Protein AF-A0A955QQ57-F1 (afdb_monomer_lite)

pLDDT: mean 79.3, std 18.5, range [30.48, 96.19]

Secondary structure (DSSP, 8-state):
---TTHHHHHHHHHHHHHHHHHHHHHHHHHHHHHHHHHT--HHHHHHHHHHHHHHHHHH-TTHHHHHHHHHTS-HHHHHHHHHHHHHHHHHHH-SSS--TT----

Sequence (105 aa):
VIPFEVVRQDKAETEEETRIAQKESIYRGLIEQEAMKYGVSFEEVKTRWDEETRILDAKDPDFIEMVARRKGISPYEARLDTDIGFLQSLNKYAPDYREPGRFIN

Foldseek 3Di:
DPPPVVVVVVVVVVVLVVLLVVLVVLLLVLLVVVCVLQVHDSVVSVVVLVVVVVVVCVVPVCVLVVQCVVVVHDSSSSVSVVSSVVSVVCVVPPVPVDDPPDDDD

Structure (mmCIF, N/CA/C/O backbone):
data_AF-A0A955QQ57-F1
#
_entry.id   AF-A0A955QQ57-F1
#
loop_
_atom_site.group_PDB
_atom_site.id
_atom_site.type_symbol
_atom_site.label_atom_id
_atom_site.label_alt_id
_atom_site.label_comp_id
_atom_site.label_asym_id
_atom_site.label_entity_id
_atom_site.label_seq_id
_atom_site.pdbx_PDB_ins_code
_atom_site.Cartn_x
_atom_site.Cartn_y
_atom_site.Cartn_z
_atom_site.occupancy
_atom_site.B_iso_or_equiv
_atom_site.auth_seq_id
_atom_site.auth_comp_id
_atom_site.auth_asym_id
_atom_site.auth_atom_id
_atom_site.pdbx_PDB_model_num
ATOM 1 N N . VAL A 1 1 ? 37.194 -3.854 -22.254 1.00 46.06 1 VAL A N 1
ATOM 2 C CA . VAL A 1 1 ? 36.075 -2.905 -22.439 1.00 46.06 1 VAL A CA 1
ATOM 3 C C . VAL A 1 1 ? 34.843 -3.582 -21.876 1.00 46.06 1 VAL A C 1
ATOM 5 O O . VAL A 1 1 ? 34.363 -4.526 -22.485 1.00 46.06 1 VAL A O 1
ATOM 8 N N . ILE A 1 2 ? 34.437 -3.219 -20.660 1.00 50.12 2 ILE A N 1
ATOM 9 C CA . ILE A 1 2 ? 33.173 -3.703 -20.089 1.00 50.12 2 ILE A CA 1
ATOM 10 C C . ILE A 1 2 ? 32.071 -2.957 -20.852 1.00 50.12 2 ILE A C 1
ATOM 12 O O . ILE A 1 2 ? 32.177 -1.731 -20.962 1.00 50.12 2 ILE A O 1
ATOM 16 N N . PRO A 1 3 ? 31.085 -3.641 -21.453 1.00 47.47 3 PRO A N 1
ATOM 17 C CA . PRO A 1 3 ? 30.028 -2.959 -22.184 1.00 47.47 3 PRO A CA 1
ATOM 18 C C . PRO A 1 3 ? 29.278 -2.027 -21.225 1.00 47.47 3 PRO A C 1
ATOM 20 O O . PRO A 1 3 ? 28.760 -2.455 -20.196 1.00 47.47 3 PRO A O 1
ATOM 23 N N . PHE A 1 4 ? 29.250 -0.738 -21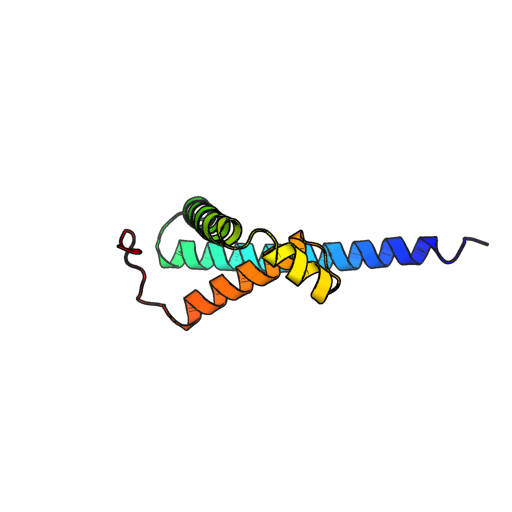.569 1.00 51.62 4 PHE A N 1
ATOM 24 C CA . PHE A 1 4 ? 28.617 0.351 -20.808 1.00 51.62 4 PHE A CA 1
ATOM 25 C C . PHE A 1 4 ? 27.118 0.121 -20.525 1.00 51.62 4 PHE A C 1
ATOM 27 O O . PHE A 1 4 ? 26.533 0.818 -19.699 1.00 51.62 4 PHE A O 1
ATOM 34 N N . GLU A 1 5 ? 26.504 -0.838 -21.216 1.00 50.78 5 GLU A N 1
ATOM 35 C CA . GLU A 1 5 ? 25.092 -1.208 -21.120 1.00 50.78 5 GLU A CA 1
ATOM 36 C C . GLU A 1 5 ? 24.750 -1.947 -19.818 1.00 50.78 5 GLU A C 1
ATOM 38 O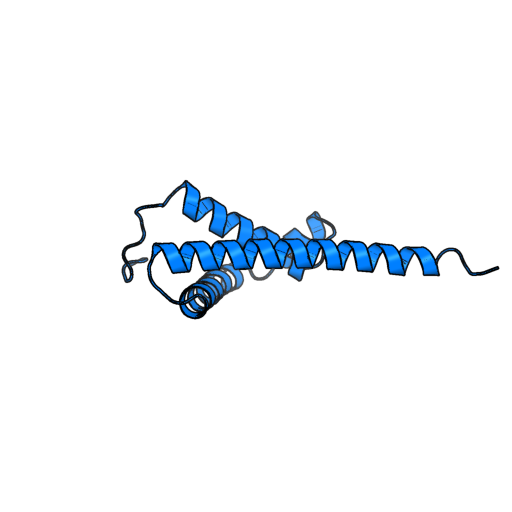 O . GLU A 1 5 ? 23.715 -1.666 -19.223 1.00 50.78 5 GLU A O 1
ATOM 43 N N . VAL A 1 6 ? 25.651 -2.796 -19.307 1.00 52.47 6 VAL A N 1
ATOM 44 C CA . VAL A 1 6 ? 25.375 -3.638 -18.122 1.00 52.47 6 VAL A CA 1
ATOM 45 C C . VAL A 1 6 ? 25.318 -2.800 -16.837 1.00 52.47 6 VAL A C 1
ATOM 47 O O . VAL A 1 6 ? 24.457 -2.997 -15.994 1.00 52.47 6 VAL A O 1
ATOM 50 N N . VAL A 1 7 ? 26.158 -1.767 -16.724 1.00 55.72 7 VAL A N 1
ATOM 51 C CA . VAL A 1 7 ? 26.237 -0.914 -15.519 1.00 55.72 7 VAL A CA 1
ATOM 52 C C . VAL A 1 7 ? 25.012 0.006 -15.356 1.00 55.72 7 VAL A C 1
ATOM 54 O O . VAL A 1 7 ? 24.788 0.552 -14.276 1.00 55.72 7 VAL A O 1
ATOM 57 N N . ARG A 1 8 ? 24.225 0.237 -16.419 1.00 50.50 8 ARG A N 1
ATOM 58 C CA . ARG A 1 8 ? 23.028 1.096 -16.351 1.00 50.50 8 ARG A CA 1
ATOM 59 C C . ARG A 1 8 ? 21.790 0.358 -15.850 1.00 50.50 8 ARG A C 1
ATOM 61 O O . ARG A 1 8 ? 20.992 0.992 -15.168 1.00 50.50 8 ARG A O 1
ATOM 68 N N . GLN A 1 9 ? 21.645 -0.933 -16.156 1.00 51.31 9 GLN A N 1
ATOM 69 C CA . GLN A 1 9 ? 20.529 -1.738 -15.647 1.00 51.31 9 GLN A CA 1
ATOM 70 C C . GLN A 1 9 ? 20.611 -1.902 -14.126 1.00 51.31 9 GLN A C 1
ATOM 72 O O . GLN A 1 9 ? 19.658 -1.540 -13.443 1.00 51.31 9 GLN A O 1
ATOM 77 N N . ASP A 1 10 ? 21.785 -2.261 -13.596 1.00 61.84 10 ASP A N 1
ATOM 78 C CA . ASP A 1 10 ? 21.991 -2.449 -12.149 1.00 61.84 10 ASP A CA 1
ATOM 79 C C . ASP A 1 10 ? 21.656 -1.193 -11.317 1.00 61.84 10 ASP A C 1
ATOM 81 O O . ASP A 1 10 ? 21.178 -1.279 -10.185 1.00 61.84 10 ASP A O 1
ATOM 85 N N . LYS A 1 11 ? 21.895 0.006 -11.868 1.00 61.28 11 LYS A N 1
ATOM 86 C CA . LYS A 1 11 ? 21.569 1.280 -11.200 1.00 61.28 11 LYS A CA 1
ATOM 87 C C . LYS A 1 11 ? 20.085 1.633 -11.269 1.00 61.28 11 LYS A C 1
ATOM 89 O O . LYS A 1 11 ? 19.552 2.184 -10.315 1.00 61.28 11 LYS A O 1
ATOM 94 N N . ALA A 1 12 ? 19.428 1.346 -12.390 1.00 62.09 12 ALA A N 1
ATOM 95 C CA . ALA A 1 12 ? 18.007 1.636 -12.549 1.00 62.09 12 ALA A CA 1
ATOM 96 C C . ALA A 1 12 ? 17.143 0.726 -11.660 1.00 62.09 12 ALA A C 1
ATOM 98 O O . ALA A 1 12 ? 16.201 1.213 -11.037 1.00 62.09 12 ALA A O 1
ATOM 99 N N . GLU A 1 13 ? 17.503 -0.558 -11.551 1.00 67.56 13 GLU A N 1
ATOM 100 C CA . GLU A 1 13 ? 16.826 -1.523 -10.674 1.00 67.56 13 GLU A CA 1
ATOM 101 C C . GLU A 1 13 ? 16.994 -1.146 -9.198 1.00 67.56 13 GLU A C 1
ATOM 103 O O . GLU A 1 13 ? 16.006 -1.042 -8.478 1.00 67.56 13 GLU A O 1
ATOM 108 N N . THR A 1 14 ? 18.208 -0.801 -8.758 1.00 76.56 14 THR A N 1
ATOM 109 C CA . THR A 1 14 ? 18.436 -0.367 -7.365 1.00 76.56 14 THR A CA 1
ATOM 110 C C . THR A 1 14 ? 17.723 0.941 -7.011 1.00 76.56 14 THR A C 1
ATOM 112 O O . THR A 1 14 ? 17.271 1.120 -5.876 1.00 76.56 14 THR A O 1
ATOM 115 N N . GLU A 1 15 ? 17.579 1.868 -7.961 1.00 86.25 15 GLU A N 1
ATOM 116 C CA . GLU A 1 15 ? 16.766 3.072 -7.770 1.00 86.25 15 GLU A CA 1
ATOM 117 C C . GLU A 1 15 ? 15.267 2.752 -7.676 1.00 86.25 15 GLU A C 1
ATOM 119 O O . GLU A 1 15 ? 14.576 3.342 -6.843 1.00 86.25 15 GLU A O 1
ATOM 124 N N . GLU A 1 16 ? 14.754 1.832 -8.498 1.00 87.56 16 GLU A N 1
ATOM 125 C CA . GLU A 1 16 ? 13.364 1.370 -8.421 1.00 87.56 16 GLU A CA 1
ATOM 126 C C . GLU A 1 16 ? 13.081 0.668 -7.092 1.00 87.56 16 GLU A C 1
ATOM 128 O O . GLU A 1 16 ? 12.162 1.071 -6.382 1.00 87.56 16 GLU A O 1
ATOM 133 N N . GLU A 1 17 ? 13.910 -0.296 -6.701 1.00 89.00 17 GLU A N 1
ATOM 134 C CA . GLU A 1 17 ? 13.806 -1.003 -5.422 1.00 89.00 17 GLU A CA 1
ATOM 135 C C . GLU A 1 17 ? 13.825 -0.029 -4.240 1.00 89.00 17 GLU A C 1
ATOM 137 O O . GLU A 1 17 ? 13.007 -0.130 -3.325 1.00 89.00 17 GLU A O 1
ATOM 142 N N . THR A 1 18 ? 14.709 0.974 -4.282 1.00 92.50 18 THR A N 1
ATOM 143 C CA . THR A 1 18 ? 14.777 2.007 -3.241 1.00 92.50 18 THR A CA 1
ATOM 144 C C . THR A 1 18 ? 13.485 2.826 -3.177 1.00 92.50 18 THR A C 1
ATOM 146 O O . THR A 1 18 ? 12.986 3.100 -2.083 1.00 92.50 18 THR A O 1
ATOM 149 N N . ARG A 1 19 ? 12.913 3.221 -4.325 1.00 93.31 19 ARG A N 1
ATOM 150 C CA . ARG A 1 19 ? 11.634 3.954 -4.369 1.00 93.31 19 ARG A CA 1
ATOM 151 C C . ARG A 1 19 ? 10.476 3.096 -3.869 1.00 93.31 19 ARG A C 1
ATOM 153 O O . ARG A 1 19 ? 9.651 3.592 -3.102 1.00 93.31 19 ARG A O 1
ATOM 160 N N . ILE A 1 20 ? 10.422 1.827 -4.268 1.00 95.50 20 ILE A N 1
ATOM 161 C CA . ILE A 1 20 ? 9.402 0.876 -3.819 1.00 95.50 20 ILE A CA 1
ATOM 162 C C . ILE A 1 20 ? 9.483 0.702 -2.300 1.00 95.50 20 ILE A C 1
ATOM 164 O O . ILE A 1 20 ? 8.481 0.914 -1.623 1.00 95.50 20 ILE A O 1
ATOM 168 N N . ALA A 1 21 ? 10.672 0.458 -1.745 1.00 93.19 21 ALA A N 1
ATOM 169 C CA . ALA A 1 21 ? 10.864 0.303 -0.303 1.00 93.19 21 ALA A CA 1
ATOM 170 C C . ALA A 1 21 ? 10.443 1.557 0.490 1.00 93.19 21 ALA A C 1
ATOM 172 O O . ALA A 1 21 ? 9.853 1.467 1.570 1.00 93.19 21 ALA A O 1
ATOM 173 N N . GLN A 1 22 ? 10.700 2.755 -0.049 1.00 95.81 22 GLN A N 1
ATOM 174 C CA . GLN A 1 22 ? 10.216 4.002 0.551 1.00 95.81 22 GLN A CA 1
ATOM 175 C C . GLN A 1 22 ? 8.683 4.070 0.566 1.00 95.81 22 GLN A C 1
ATOM 177 O O . GLN A 1 22 ? 8.098 4.467 1.575 1.00 95.81 22 GLN A O 1
ATOM 182 N N . LYS A 1 23 ? 8.023 3.659 -0.521 1.00 96.12 23 LYS A N 1
ATOM 183 C CA . LYS A 1 23 ? 6.557 3.631 -0.613 1.00 96.12 23 LYS A CA 1
ATOM 184 C C . LYS A 1 23 ? 5.942 2.583 0.308 1.00 96.12 23 LYS A C 1
ATOM 186 O O . LYS A 1 23 ? 4.987 2.903 1.009 1.00 96.12 23 LYS A O 1
ATOM 191 N N . GLU A 1 24 ? 6.511 1.385 0.388 1.00 95.81 24 GLU A N 1
ATOM 192 C CA . GLU A 1 24 ? 6.089 0.355 1.345 1.00 95.81 24 GLU A CA 1
ATOM 193 C C . GLU A 1 24 ? 6.172 0.860 2.790 1.00 95.81 24 GLU A C 1
ATOM 195 O O 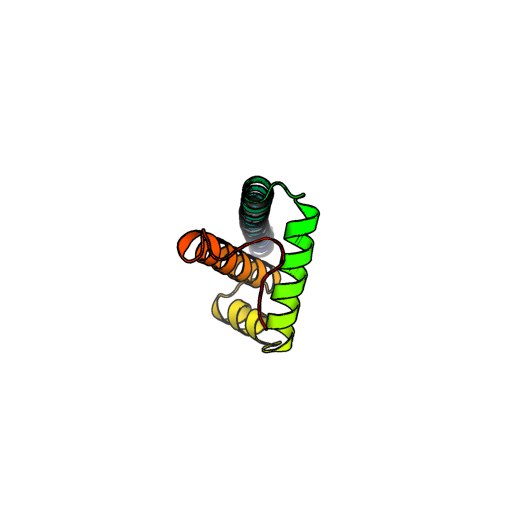. GLU A 1 24 ? 5.250 0.651 3.578 1.00 95.81 24 GLU A O 1
ATOM 200 N N . SER A 1 25 ? 7.245 1.581 3.133 1.00 96.19 25 SER A N 1
ATOM 201 C CA . SER A 1 25 ? 7.410 2.194 4.454 1.00 96.19 25 SER A CA 1
ATOM 202 C C . SER A 1 25 ? 6.325 3.238 4.748 1.00 96.19 25 SER A C 1
ATOM 204 O O . SER A 1 25 ? 5.722 3.220 5.822 1.00 96.19 25 SER A O 1
ATOM 206 N N . ILE A 1 26 ? 6.009 4.106 3.777 1.00 94.50 26 ILE A N 1
ATOM 207 C CA . ILE A 1 26 ? 4.917 5.088 3.895 1.00 94.50 26 ILE A CA 1
ATOM 208 C C . ILE A 1 26 ? 3.571 4.379 4.069 1.00 94.50 26 ILE A C 1
ATOM 210 O O . ILE A 1 26 ? 2.819 4.717 4.981 1.00 94.50 26 ILE A O 1
ATOM 214 N N . TYR A 1 27 ? 3.274 3.391 3.222 1.00 94.69 27 TYR A N 1
ATOM 215 C CA . TYR A 1 27 ? 2.048 2.599 3.294 1.00 94.69 27 TYR A CA 1
ATOM 216 C C . TYR A 1 27 ? 1.895 1.934 4.667 1.00 94.69 27 TYR A C 1
ATOM 218 O O . TYR A 1 27 ? 0.876 2.117 5.334 1.00 94.69 27 TYR A O 1
ATOM 226 N N . ARG A 1 28 ? 2.940 1.247 5.147 1.00 95.62 28 ARG A N 1
ATOM 227 C CA . ARG A 1 28 ? 2.967 0.623 6.476 1.00 95.62 28 ARG A CA 1
ATOM 228 C C . ARG A 1 28 ? 2.713 1.647 7.580 1.00 95.62 28 ARG A C 1
ATOM 230 O O . ARG A 1 28 ? 1.873 1.401 8.440 1.00 95.62 28 ARG A O 1
ATOM 237 N N . GLY A 1 29 ? 3.374 2.803 7.525 1.00 94.75 29 GLY A N 1
ATOM 238 C CA . GLY A 1 29 ? 3.181 3.882 8.494 1.00 94.75 29 GLY A CA 1
ATOM 239 C C . GLY A 1 29 ? 1.750 4.432 8.516 1.00 94.75 29 GLY A C 1
ATOM 240 O O . GLY A 1 29 ? 1.230 4.729 9.588 1.00 94.75 29 GLY A O 1
ATOM 241 N N . LEU A 1 30 ? 1.081 4.529 7.363 1.00 92.56 30 LEU A N 1
ATOM 242 C CA . LEU A 1 30 ? -0.321 4.960 7.284 1.00 92.56 30 LEU A CA 1
ATOM 243 C C . LEU A 1 30 ? -1.274 3.933 7.906 1.00 92.56 30 LEU A C 1
ATOM 245 O O . LEU A 1 30 ? -2.165 4.309 8.664 1.00 92.56 30 LEU A O 1
ATOM 249 N N . ILE A 1 31 ? -1.063 2.642 7.641 1.00 91.25 31 ILE A N 1
ATOM 250 C CA . ILE A 1 31 ? -1.849 1.567 8.262 1.00 91.25 31 ILE A CA 1
ATOM 251 C C . ILE A 1 31 ? -1.615 1.528 9.780 1.00 91.25 31 ILE A C 1
ATOM 253 O O . ILE A 1 31 ? -2.568 1.382 10.542 1.00 91.25 31 ILE A O 1
ATOM 257 N N . GLU A 1 32 ? -0.373 1.707 10.244 1.00 92.81 32 GLU A N 1
ATOM 258 C CA . GLU A 1 32 ? -0.054 1.797 11.677 1.00 92.81 32 GLU A CA 1
ATOM 259 C C . GLU A 1 32 ? -0.744 2.997 12.345 1.00 92.81 32 GLU A C 1
ATOM 261 O O . GLU A 1 32 ? -1.299 2.854 13.434 1.00 92.81 32 GLU A O 1
ATOM 266 N N . GLN A 1 33 ? -0.763 4.164 11.696 1.00 89.06 33 GLN A N 1
ATOM 267 C CA . GLN A 1 33 ? -1.468 5.347 12.204 1.00 89.06 33 GLN A CA 1
ATOM 268 C C . GLN A 1 33 ? -2.974 5.108 12.329 1.00 89.06 33 GLN A C 1
ATOM 270 O O . GLN A 1 33 ? -3.570 5.461 13.346 1.00 89.06 33 GLN A O 1
ATOM 275 N N . GLU A 1 34 ? -3.580 4.485 11.321 1.00 87.44 34 GLU A N 1
ATOM 276 C CA . GLU A 1 34 ? -4.999 4.132 11.335 1.00 87.44 34 GLU A CA 1
ATOM 277 C C . GLU A 1 34 ? -5.289 3.112 12.451 1.00 87.44 34 GLU A C 1
ATOM 279 O O . GLU A 1 34 ? -6.210 3.292 13.247 1.00 87.44 34 GLU A O 1
ATOM 284 N N . ALA A 1 35 ? -4.444 2.088 12.600 1.00 87.88 35 ALA A N 1
ATOM 285 C CA . ALA A 1 35 ? -4.561 1.098 13.669 1.00 87.88 35 ALA A CA 1
ATOM 286 C C . ALA A 1 35 ? -4.510 1.749 15.062 1.00 87.88 35 ALA A C 1
ATOM 288 O O . ALA A 1 35 ? -5.368 1.482 15.906 1.00 87.88 35 ALA A O 1
ATOM 289 N N . MET A 1 36 ? -3.565 2.672 15.280 1.00 87.44 36 MET A N 1
ATOM 290 C CA . MET A 1 36 ? -3.469 3.450 16.519 1.00 87.44 36 MET A CA 1
ATOM 291 C C . MET A 1 36 ? -4.703 4.324 16.752 1.00 87.44 36 MET A C 1
ATOM 293 O O . MET A 1 36 ? -5.205 4.380 17.874 1.00 87.44 36 MET A O 1
ATOM 297 N N . LYS A 1 37 ? -5.211 4.984 15.705 1.00 84.50 37 LYS A N 1
ATOM 298 C CA . LYS A 1 37 ? -6.385 5.862 15.783 1.00 84.50 37 LYS A CA 1
ATOM 299 C C . LYS A 1 37 ? -7.632 5.115 16.263 1.00 84.50 37 LYS A C 1
ATOM 301 O O . LYS A 1 37 ? -8.393 5.665 17.055 1.00 84.50 37 LYS A O 1
ATOM 306 N N . TYR A 1 38 ? -7.829 3.878 15.810 1.00 80.25 38 TYR A N 1
ATOM 307 C CA . TYR A 1 38 ? -9.013 3.075 16.143 1.00 80.25 38 TYR A CA 1
ATOM 308 C C . TYR A 1 38 ? -8.785 2.044 17.255 1.00 80.25 38 TYR A C 1
ATOM 310 O O . TYR A 1 38 ? -9.715 1.325 17.611 1.00 80.25 38 TYR A O 1
ATOM 318 N N . GLY A 1 39 ? -7.578 1.968 17.825 1.00 88.88 39 GLY A N 1
ATOM 319 C CA . GLY A 1 39 ? -7.256 1.009 18.884 1.00 88.88 39 GLY A CA 1
ATOM 320 C C . GLY A 1 39 ? -7.330 -0.454 18.431 1.00 88.88 39 GLY A C 1
ATOM 321 O O . GLY A 1 39 ? -7.651 -1.327 19.234 1.00 88.88 39 GLY A O 1
ATOM 322 N N . VAL A 1 40 ? -7.055 -0.718 17.152 1.00 88.50 40 VAL A N 1
ATOM 323 C CA . VAL A 1 40 ? -7.071 -2.058 16.542 1.00 88.50 40 VAL A CA 1
ATOM 324 C C . VAL A 1 40 ? -5.662 -2.480 16.124 1.00 88.50 40 VAL A C 1
ATOM 326 O O . VAL A 1 40 ? -4.710 -1.705 16.206 1.00 88.50 40 VAL A O 1
ATOM 329 N N . SER A 1 41 ? -5.499 -3.731 15.689 1.00 92.00 41 SER A N 1
ATOM 330 C CA . SER A 1 41 ? -4.201 -4.219 15.213 1.00 92.00 41 SER A CA 1
ATOM 331 C C . SER A 1 41 ? -3.894 -3.748 13.788 1.00 92.00 41 SER A C 1
ATOM 333 O O . SER A 1 41 ? -4.799 -3.524 12.984 1.00 92.00 41 SER A O 1
ATOM 335 N N . PHE A 1 42 ? -2.602 -3.667 13.458 1.00 91.12 42 PHE A N 1
ATOM 336 C CA . PHE A 1 42 ? -2.134 -3.420 12.091 1.00 91.12 42 PHE A CA 1
ATOM 337 C C . PHE A 1 42 ? -2.751 -4.404 11.085 1.00 91.12 42 PHE A C 1
ATOM 339 O O . PHE A 1 42 ? -3.262 -3.984 10.051 1.00 91.12 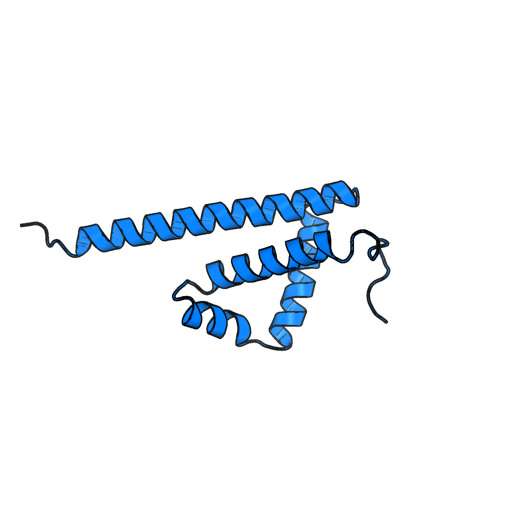42 PHE A O 1
ATOM 346 N N . GLU A 1 43 ? -2.759 -5.700 11.412 1.00 93.19 43 GLU A N 1
ATOM 347 C CA . GLU A 1 43 ? -3.288 -6.751 10.532 1.00 93.19 43 GLU A CA 1
ATOM 348 C C . GLU A 1 43 ? -4.789 -6.603 10.275 1.00 93.19 43 GLU A C 1
ATOM 350 O O . GLU A 1 43 ? -5.255 -6.884 9.173 1.00 93.19 43 GLU A O 1
ATOM 355 N N . GLU A 1 44 ? -5.553 -6.122 11.259 1.00 88.75 44 GLU A N 1
ATOM 356 C CA . GLU A 1 44 ? -6.985 -5.870 11.082 1.00 88.75 44 GLU A CA 1
ATOM 357 C C . GLU A 1 44 ? -7.231 -4.740 10.078 1.00 88.75 44 GLU A C 1
ATOM 359 O O . GLU A 1 44 ? -8.059 -4.883 9.177 1.00 88.75 44 GLU A O 1
ATOM 364 N N . VAL A 1 45 ? -6.485 -3.636 10.190 1.00 89.12 45 VAL A N 1
ATOM 365 C CA . VAL A 1 45 ? -6.583 -2.526 9.231 1.00 89.12 45 VAL A CA 1
ATOM 366 C C . VAL A 1 45 ? -6.105 -2.966 7.853 1.00 89.12 45 VAL A C 1
ATOM 368 O O . VAL A 1 45 ? -6.800 -2.721 6.870 1.00 89.12 45 VAL A O 1
ATOM 371 N N . LYS A 1 46 ? -4.961 -3.657 7.778 1.00 90.75 46 LYS A N 1
ATOM 372 C CA . LYS A 1 46 ? -4.408 -4.156 6.517 1.00 90.75 46 LYS A CA 1
ATOM 373 C C . LYS A 1 46 ? -5.386 -5.094 5.812 1.00 90.75 46 LYS A C 1
ATOM 375 O O . LYS A 1 46 ? -5.648 -4.911 4.633 1.00 90.75 46 LYS A O 1
ATOM 380 N N . THR A 1 47 ? -5.967 -6.056 6.528 1.00 89.88 47 THR A N 1
ATOM 381 C CA . THR A 1 47 ? -6.925 -7.013 5.949 1.00 89.88 47 THR A CA 1
ATOM 382 C C . THR A 1 47 ? -8.149 -6.304 5.377 1.00 89.88 47 THR A C 1
ATOM 384 O O . THR A 1 47 ? -8.582 -6.616 4.271 1.00 89.88 47 THR A O 1
ATOM 387 N N . ARG A 1 48 ? -8.696 -5.323 6.105 1.00 84.56 48 ARG A N 1
ATOM 388 C CA . ARG A 1 48 ? -9.831 -4.528 5.616 1.00 84.56 48 ARG A CA 1
ATOM 389 C C . ARG A 1 48 ? -9.458 -3.697 4.394 1.00 84.56 48 ARG A C 1
ATOM 391 O O . ARG A 1 48 ? -10.227 -3.643 3.441 1.00 84.56 48 ARG A O 1
ATOM 398 N N . TRP A 1 49 ? -8.278 -3.084 4.407 1.00 89.31 49 TRP A N 1
ATOM 399 C CA . TRP A 1 49 ? -7.772 -2.319 3.272 1.00 89.31 49 TRP A CA 1
ATOM 400 C C . TRP A 1 49 ? -7.593 -3.188 2.022 1.00 89.31 49 TRP A C 1
ATOM 402 O O . TRP A 1 49 ? -8.043 -2.827 0.934 1.00 89.31 49 TRP A O 1
ATOM 412 N N . ASP A 1 50 ? -6.997 -4.368 2.186 1.00 88.25 50 ASP A N 1
ATOM 413 C CA . ASP A 1 50 ? -6.834 -5.357 1.120 1.00 88.25 50 ASP A CA 1
ATOM 414 C C . ASP A 1 50 ? -8.204 -5.805 0.562 1.00 88.25 50 ASP A C 1
ATOM 416 O O . ASP A 1 50 ? -8.353 -6.048 -0.635 1.00 88.25 50 ASP A O 1
ATOM 420 N N . GLU A 1 51 ? -9.243 -5.881 1.400 1.00 87.62 51 GLU A N 1
ATOM 421 C CA . GLU A 1 51 ? -10.601 -6.204 0.956 1.00 87.62 51 GLU A CA 1
ATOM 422 C C . GLU A 1 51 ? -11.269 -5.054 0.181 1.00 87.62 51 GLU A C 1
ATOM 424 O O . GLU A 1 51 ? -11.856 -5.292 -0.879 1.00 87.62 51 GLU A O 1
ATOM 429 N N . GLU A 1 52 ? -11.148 -3.810 0.654 1.00 83.44 52 GLU A N 1
ATOM 430 C CA . GLU A 1 52 ? -11.665 -2.621 -0.041 1.00 83.44 52 GLU A CA 1
ATOM 431 C C . GLU A 1 52 ? -11.004 -2.441 -1.414 1.00 83.44 52 GLU A C 1
ATOM 433 O O . GLU A 1 52 ? -11.689 -2.248 -2.424 1.00 83.44 52 GLU A O 1
ATOM 438 N N . THR A 1 53 ? -9.678 -2.565 -1.470 1.00 83.62 53 THR A N 1
ATOM 439 C CA . THR A 1 53 ? -8.912 -2.477 -2.719 1.00 83.62 53 THR A CA 1
ATOM 440 C C . THR A 1 53 ? -9.270 -3.607 -3.677 1.00 83.62 53 THR A C 1
ATOM 442 O O . THR A 1 53 ? -9.489 -3.342 -4.857 1.00 83.62 53 THR A O 1
ATOM 445 N N . ARG A 1 54 ? -9.483 -4.838 -3.189 1.00 82.56 54 ARG A N 1
ATOM 446 C CA . ARG A 1 54 ? -9.978 -5.946 -4.022 1.00 82.56 54 ARG A CA 1
ATOM 447 C C . ARG A 1 54 ? -11.347 -5.650 -4.643 1.00 82.56 54 ARG A C 1
ATOM 449 O O . ARG A 1 54 ? -11.597 -6.025 -5.788 1.00 82.56 54 ARG A O 1
ATOM 456 N N . ILE A 1 55 ? -12.253 -4.998 -3.911 1.00 79.12 55 ILE A N 1
ATOM 457 C CA . ILE A 1 55 ? -13.570 -4.603 -4.440 1.00 79.12 55 ILE A CA 1
ATOM 458 C C . ILE A 1 55 ? -13.422 -3.527 -5.522 1.00 79.12 55 ILE A C 1
ATOM 460 O O . ILE A 1 55 ? -14.158 -3.554 -6.510 1.00 79.12 55 ILE A O 1
ATOM 464 N N . LEU A 1 56 ? -12.495 -2.581 -5.349 1.00 78.25 56 LEU A N 1
ATOM 465 C CA . LEU A 1 56 ? -12.190 -1.568 -6.363 1.00 78.25 56 LEU A CA 1
ATOM 466 C C . LEU A 1 56 ? -11.584 -2.202 -7.619 1.00 78.25 56 LEU A C 1
ATOM 468 O O . LEU A 1 56 ? -12.043 -1.913 -8.721 1.00 78.25 56 LEU A O 1
ATOM 472 N N . ASP A 1 57 ? -10.649 -3.132 -7.452 1.00 81.75 57 ASP A N 1
ATOM 473 C CA . ASP A 1 57 ? -10.034 -3.871 -8.557 1.00 81.75 57 ASP A CA 1
ATOM 474 C C . ASP A 1 57 ? -11.052 -4.699 -9.335 1.00 81.75 57 ASP A C 1
ATOM 476 O O . ASP A 1 57 ? -11.013 -4.756 -10.557 1.00 81.75 57 ASP A O 1
ATOM 480 N N . ALA A 1 58 ? -12.017 -5.315 -8.650 1.00 83.62 58 ALA A N 1
ATOM 481 C CA . ALA A 1 58 ? -13.080 -6.055 -9.321 1.00 83.62 58 ALA A CA 1
ATOM 482 C C . ALA A 1 58 ? -13.986 -5.150 -10.180 1.00 83.62 58 ALA A C 1
ATOM 484 O O . ALA A 1 58 ? -14.621 -5.634 -11.117 1.00 83.62 58 ALA A O 1
ATOM 485 N N . LYS A 1 59 ? -14.071 -3.851 -9.861 1.00 84.94 59 LYS A N 1
ATOM 486 C CA . LYS A 1 59 ? -14.842 -2.870 -10.641 1.00 84.94 59 LYS A CA 1
ATOM 487 C C . LYS A 1 59 ? -14.065 -2.350 -11.847 1.00 84.94 59 LYS A C 1
ATOM 489 O O . LYS A 1 59 ? -14.692 -2.050 -12.859 1.00 84.94 59 LYS A O 1
ATOM 494 N N . ASP A 1 60 ? -12.745 -2.239 -11.735 1.00 86.56 60 ASP A N 1
ATOM 495 C CA . ASP A 1 60 ? -11.861 -1.795 -12.813 1.00 86.56 60 ASP A CA 1
ATOM 496 C C . ASP A 1 60 ? -10.529 -2.575 -12.779 1.00 86.56 60 ASP A C 1
ATOM 498 O O . ASP A 1 60 ? -9.532 -2.098 -12.225 1.00 86.56 60 ASP A O 1
ATOM 502 N N . PRO A 1 61 ? -10.501 -3.797 -13.343 1.00 86.50 61 PRO A N 1
ATOM 503 C CA . PRO A 1 61 ? -9.347 -4.692 -13.235 1.00 86.50 61 PR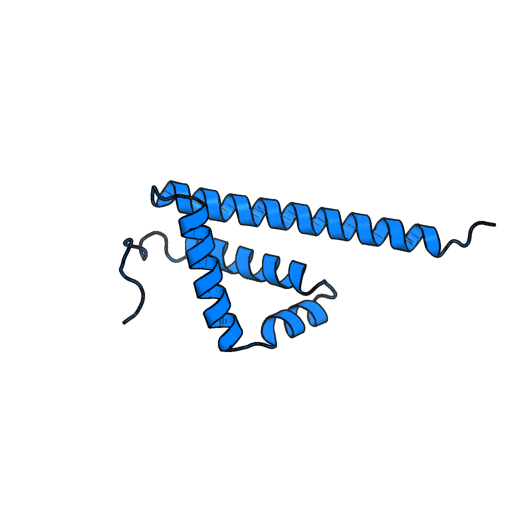O A CA 1
ATOM 504 C C . PR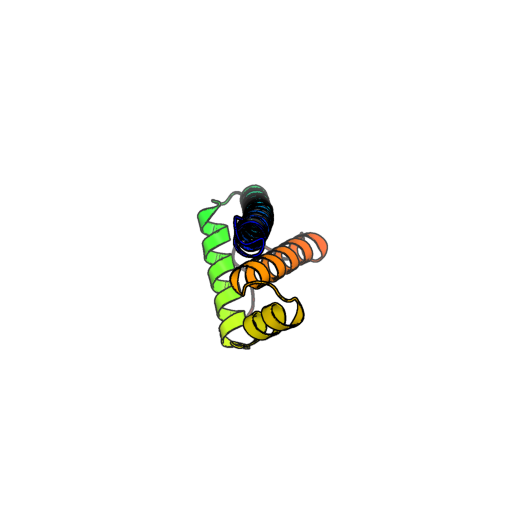O A 1 61 ? -8.117 -4.189 -14.000 1.00 86.50 61 PRO A C 1
ATOM 506 O O . PRO A 1 61 ? -6.996 -4.577 -13.677 1.00 86.50 61 PRO A O 1
ATOM 509 N N . ASP A 1 62 ? -8.310 -3.302 -14.979 1.00 91.69 62 ASP A N 1
ATOM 510 C CA . ASP A 1 62 ? -7.234 -2.745 -15.802 1.00 91.69 62 ASP A CA 1
ATOM 511 C C . ASP A 1 62 ? -6.696 -1.414 -15.249 1.00 91.69 62 ASP A C 1
ATOM 513 O O . ASP A 1 62 ? -5.714 -0.876 -15.773 1.00 91.69 62 ASP A O 1
ATOM 517 N N . PHE A 1 63 ? -7.298 -0.872 -14.184 1.00 90.81 63 PHE A N 1
ATOM 518 C CA . PHE A 1 63 ? -6.954 0.443 -13.645 1.00 90.81 63 PHE A CA 1
ATOM 519 C C . PHE A 1 63 ? -5.470 0.568 -13.289 1.00 90.81 63 PHE A C 1
ATOM 521 O O . PHE A 1 63 ? -4.794 1.498 -13.736 1.00 90.81 63 PHE A O 1
ATOM 528 N N . ILE A 1 64 ? -4.934 -0.376 -12.509 1.00 93.12 64 ILE A N 1
ATOM 529 C CA . ILE A 1 64 ? -3.530 -0.325 -12.079 1.00 93.12 64 ILE A CA 1
ATOM 530 C C . ILE A 1 64 ? -2.577 -0.511 -13.248 1.00 93.12 64 ILE A C 1
ATOM 532 O O . ILE A 1 64 ? -1.591 0.218 -13.340 1.00 93.12 64 ILE A O 1
ATOM 536 N N . GLU A 1 65 ? -2.886 -1.418 -14.171 1.00 94.19 65 GLU A N 1
ATOM 537 C CA . GLU A 1 65 ? -2.100 -1.615 -15.389 1.00 94.19 65 GLU A CA 1
ATOM 538 C C . GLU A 1 65 ? -2.052 -0.334 -16.235 1.00 94.19 65 GLU A C 1
ATOM 540 O O . GLU A 1 65 ? -0.992 0.076 -16.717 1.00 94.19 65 GLU A O 1
ATOM 545 N N . MET A 1 66 ? -3.181 0.365 -16.367 1.00 94.69 66 MET A N 1
ATOM 546 C CA . MET A 1 66 ? -3.251 1.659 -17.043 1.00 94.69 66 MET A CA 1
ATOM 547 C C . MET A 1 66 ? -2.413 2.727 -16.324 1.00 94.69 66 MET A C 1
ATOM 549 O O . MET A 1 66 ? -1.672 3.469 -16.978 1.00 94.69 66 MET A O 1
ATOM 553 N N . VAL A 1 67 ? -2.507 2.824 -14.993 1.00 92.25 67 VAL A N 1
ATOM 554 C CA . VAL A 1 67 ? -1.729 3.787 -14.193 1.00 92.25 67 VAL A CA 1
ATOM 555 C C . VAL A 1 67 ? -0.230 3.506 -14.305 1.00 92.25 67 VAL A C 1
ATOM 557 O O . VAL A 1 67 ? 0.542 4.440 -14.536 1.00 92.25 67 VAL A O 1
ATOM 560 N N . ALA A 1 68 ? 0.171 2.238 -14.205 1.00 95.31 68 ALA A N 1
ATOM 561 C CA . ALA A 1 68 ? 1.550 1.783 -14.334 1.00 95.31 68 ALA A CA 1
ATOM 562 C C . ALA A 1 68 ? 2.140 2.179 -15.692 1.00 95.31 68 ALA A C 1
ATOM 564 O O . ALA A 1 68 ? 3.152 2.882 -15.752 1.00 95.31 68 ALA A O 1
ATOM 565 N N . ARG A 1 69 ? 1.441 1.854 -16.790 1.00 95.12 69 ARG A N 1
ATOM 566 C CA . ARG A 1 69 ? 1.853 2.225 -18.156 1.00 95.12 69 ARG A CA 1
ATOM 567 C C . ARG A 1 69 ? 1.957 3.732 -18.347 1.00 95.12 69 ARG A C 1
ATOM 569 O O . ARG A 1 69 ? 2.916 4.205 -18.947 1.00 95.12 69 ARG A O 1
ATOM 576 N N . ARG A 1 70 ? 0.987 4.497 -17.835 1.00 95.25 70 ARG A N 1
ATOM 577 C CA . ARG A 1 70 ? 0.979 5.963 -17.957 1.00 95.25 70 ARG A CA 1
ATOM 578 C C . ARG A 1 70 ? 2.157 6.609 -17.230 1.00 95.25 70 ARG A C 1
ATOM 580 O O . ARG A 1 70 ? 2.661 7.630 -17.692 1.00 95.25 70 ARG A O 1
ATOM 587 N N . LYS A 1 71 ? 2.553 6.054 -16.084 1.00 93.06 71 LYS A N 1
ATOM 588 C CA . LYS A 1 71 ? 3.646 6.577 -15.257 1.00 93.06 71 LYS A CA 1
ATOM 589 C C . LYS A 1 71 ? 5.016 5.990 -15.611 1.00 93.06 71 LYS A C 1
ATOM 591 O O . LYS A 1 71 ? 6.015 6.555 -15.185 1.00 93.06 71 LYS A O 1
ATOM 596 N N . GLY A 1 72 ? 5.068 4.903 -16.381 1.00 93.94 72 GLY A N 1
ATOM 597 C CA . GLY A 1 72 ? 6.315 4.197 -16.680 1.00 93.94 72 GLY A CA 1
ATOM 598 C C . GLY A 1 72 ? 6.926 3.531 -15.444 1.00 93.94 72 GLY A C 1
ATOM 599 O O . GLY A 1 72 ? 8.141 3.556 -15.290 1.00 93.94 72 GLY A O 1
ATOM 600 N N . ILE A 1 73 ? 6.082 2.991 -14.560 1.00 93.81 73 ILE A N 1
ATOM 601 C CA . ILE A 1 73 ? 6.474 2.298 -13.320 1.00 93.81 73 ILE A CA 1
ATOM 602 C C . ILE A 1 73 ? 5.894 0.883 -13.300 1.00 93.81 73 ILE A C 1
ATOM 604 O O . ILE A 1 73 ? 4.997 0.571 -14.088 1.00 93.81 73 ILE A O 1
ATOM 608 N N . SER A 1 74 ? 6.367 0.033 -12.390 1.00 94.38 74 SER A N 1
ATOM 609 C CA . SER A 1 74 ? 5.808 -1.309 -12.225 1.00 94.38 74 SER A CA 1
ATOM 610 C C . SER A 1 74 ? 4.357 -1.273 -11.702 1.00 94.38 74 SER A C 1
ATOM 612 O O . SER A 1 74 ? 3.976 -0.350 -10.972 1.00 94.38 74 SER A O 1
ATOM 614 N N . PRO A 1 75 ? 3.519 -2.281 -12.025 1.00 94.12 75 PRO A N 1
ATOM 615 C CA . PRO A 1 75 ? 2.164 -2.398 -11.476 1.00 94.12 75 PRO A CA 1
ATOM 616 C C . PRO A 1 75 ? 2.131 -2.392 -9.945 1.00 94.12 75 PRO A C 1
ATOM 618 O O . PRO A 1 75 ? 1.226 -1.818 -9.341 1.00 94.12 75 PRO A O 1
ATOM 621 N N . TYR A 1 76 ? 3.151 -2.976 -9.314 1.00 94.44 76 TYR A N 1
ATOM 622 C CA . TYR A 1 76 ? 3.290 -2.968 -7.863 1.00 94.44 76 TYR A CA 1
ATOM 623 C C . TYR A 1 76 ? 3.515 -1.554 -7.311 1.00 94.44 76 TYR A C 1
ATOM 625 O O . TYR A 1 76 ? 2.810 -1.119 -6.401 1.00 94.44 76 TYR A O 1
ATOM 633 N N . GLU A 1 77 ? 4.428 -0.786 -7.908 1.00 95.31 77 GLU A N 1
ATOM 634 C CA . GLU A 1 77 ? 4.653 0.605 -7.514 1.00 95.31 77 GLU A CA 1
ATOM 635 C C . GLU A 1 77 ? 3.403 1.478 -7.752 1.00 95.31 77 GLU A C 1
ATOM 637 O O . GLU A 1 77 ? 3.064 2.332 -6.929 1.00 95.31 77 GLU A O 1
ATOM 642 N N . ALA A 1 78 ? 2.675 1.239 -8.848 1.00 94.88 78 ALA A N 1
ATOM 643 C CA . ALA A 1 78 ? 1.417 1.923 -9.148 1.00 94.88 78 ALA A CA 1
ATOM 644 C C . ALA A 1 78 ? 0.302 1.600 -8.139 1.00 94.88 78 ALA A C 1
ATOM 646 O O . ALA A 1 78 ? -0.489 2.489 -7.799 1.00 94.88 78 ALA A O 1
ATOM 647 N N . ARG A 1 79 ? 0.252 0.359 -7.637 1.00 94.19 79 ARG A N 1
ATOM 648 C CA . ARG A 1 79 ? -0.646 -0.042 -6.547 1.00 94.19 79 ARG A CA 1
ATOM 649 C C . ARG A 1 79 ? -0.334 0.741 -5.281 1.00 94.19 79 ARG A C 1
ATOM 651 O O . ARG A 1 79 ? -1.226 1.395 -4.752 1.00 94.19 79 ARG A O 1
ATOM 658 N N . LEU A 1 80 ? 0.930 0.746 -4.855 1.00 95.19 80 LEU A N 1
ATOM 659 C CA . LEU A 1 80 ? 1.361 1.481 -3.664 1.00 95.19 80 LEU A CA 1
ATOM 660 C C . LEU A 1 80 ? 1.013 2.973 -3.756 1.00 95.19 80 LEU A C 1
ATOM 662 O O . LEU A 1 80 ? 0.453 3.526 -2.815 1.00 95.19 80 LEU A O 1
ATOM 666 N N . ASP A 1 81 ? 1.276 3.620 -4.895 1.00 93.88 81 ASP A N 1
ATOM 667 C CA . ASP A 1 81 ? 0.895 5.023 -5.128 1.00 93.88 81 ASP A CA 1
ATOM 668 C C . ASP A 1 81 ? -0.605 5.269 -4.934 1.00 93.88 81 ASP A C 1
ATOM 670 O O . ASP A 1 81 ? -1.014 6.273 -4.346 1.00 93.88 81 ASP A O 1
ATOM 674 N N . THR A 1 82 ? -1.418 4.366 -5.479 1.00 91.50 82 THR A N 1
ATOM 675 C CA . THR A 1 82 ? -2.878 4.452 -5.441 1.00 91.50 82 THR A CA 1
ATOM 676 C C . THR A 1 82 ? -3.380 4.291 -4.009 1.00 91.50 82 THR A C 1
ATOM 678 O O . THR A 1 82 ? -4.133 5.135 -3.522 1.00 91.50 82 THR A O 1
ATOM 681 N N . ASP A 1 83 ? -2.904 3.263 -3.311 1.00 91.88 83 ASP A N 1
ATOM 682 C CA . ASP A 1 83 ? -3.319 2.937 -1.949 1.00 91.88 83 ASP A CA 1
ATOM 683 C C . ASP A 1 83 ? -2.895 4.020 -0.952 1.00 91.88 83 ASP A C 1
ATOM 685 O O . ASP A 1 83 ? -3.705 4.476 -0.143 1.00 91.88 83 ASP A O 1
ATOM 689 N N . ILE A 1 84 ? -1.655 4.514 -1.056 1.00 93.12 84 ILE A N 1
ATOM 690 C CA . ILE A 1 84 ? -1.163 5.649 -0.261 1.00 93.12 84 ILE A CA 1
ATOM 691 C C . ILE A 1 84 ? -2.046 6.878 -0.495 1.00 93.12 84 ILE A C 1
ATOM 693 O O . ILE A 1 84 ? -2.459 7.532 0.466 1.00 93.12 84 ILE A O 1
ATOM 697 N N . GLY A 1 85 ? -2.360 7.184 -1.757 1.00 89.06 85 GLY A N 1
ATOM 698 C CA . GLY A 1 85 ? -3.220 8.310 -2.114 1.00 89.06 85 GLY A CA 1
ATOM 699 C C . GLY A 1 85 ? -4.610 8.207 -1.485 1.00 89.06 85 GLY A C 1
ATOM 700 O O . GLY A 1 85 ? -5.097 9.182 -0.902 1.00 89.06 85 GLY A O 1
ATOM 701 N N . PHE A 1 86 ? -5.234 7.028 -1.538 1.00 85.75 86 PHE A N 1
ATOM 702 C CA . PHE A 1 86 ? -6.535 6.811 -0.912 1.00 85.75 86 PHE A CA 1
ATOM 703 C C . PHE A 1 86 ? -6.467 6.921 0.616 1.00 85.75 86 PHE A C 1
ATOM 705 O O . PHE A 1 86 ? -7.248 7.690 1.183 1.00 85.75 86 PHE A O 1
ATOM 712 N N . LEU A 1 87 ? -5.515 6.258 1.283 1.00 86.06 87 LEU A N 1
ATOM 713 C CA . LEU A 1 87 ? -5.334 6.338 2.742 1.00 86.06 87 LEU A CA 1
ATOM 714 C C . LEU A 1 87 ? -5.131 7.784 3.220 1.00 86.06 87 LEU A C 1
ATOM 716 O O . LEU A 1 87 ? -5.766 8.229 4.177 1.00 86.06 87 LEU A O 1
ATOM 720 N N . GLN A 1 88 ? -4.301 8.559 2.517 1.00 84.38 88 GLN A N 1
ATOM 721 C CA . GLN A 1 88 ? -4.085 9.975 2.826 1.00 84.38 88 GLN A CA 1
ATOM 722 C C . GLN A 1 88 ? -5.349 10.818 2.616 1.00 84.38 88 GLN A C 1
ATOM 724 O O . GLN A 1 88 ? -5.630 11.724 3.405 1.00 84.38 88 GLN A O 1
ATOM 729 N N . SER A 1 89 ? -6.130 10.528 1.570 1.00 79.25 89 SER A N 1
ATOM 730 C CA . SER A 1 89 ? -7.387 11.234 1.306 1.00 79.25 89 SER A CA 1
ATOM 731 C C . SER A 1 89 ? -8.448 10.953 2.377 1.00 79.25 89 SER A C 1
ATOM 733 O O . SER A 1 89 ? -9.114 11.882 2.836 1.00 79.25 89 SER A O 1
ATOM 735 N N . LEU A 1 90 ? -8.550 9.710 2.850 1.00 68.25 90 LEU A N 1
ATOM 736 C CA . LEU A 1 90 ? -9.474 9.311 3.912 1.00 68.25 90 LEU A CA 1
ATOM 737 C C . LEU A 1 90 ? -9.144 10.014 5.228 1.00 68.25 90 LEU A C 1
ATOM 739 O O . LEU A 1 90 ? -10.037 10.560 5.876 1.00 68.25 90 LEU A O 1
ATOM 743 N N . ASN A 1 91 ? -7.856 10.097 5.564 1.00 63.47 91 ASN A N 1
ATOM 744 C CA . ASN A 1 91 ? -7.399 10.812 6.751 1.00 63.47 91 ASN A CA 1
ATOM 745 C C . ASN A 1 91 ? -7.725 12.322 6.681 1.00 63.47 91 ASN A C 1
ATOM 747 O O . ASN A 1 91 ? -8.045 12.947 7.690 1.00 63.47 91 ASN A O 1
ATOM 751 N N . LYS A 1 92 ? -7.709 12.915 5.478 1.00 61.09 92 LYS A N 1
ATOM 752 C CA . LYS A 1 92 ? -7.970 14.348 5.267 1.00 61.09 92 LYS A CA 1
ATOM 753 C C . LYS A 1 92 ? -9.456 14.724 5.236 1.00 61.09 92 LYS A C 1
ATOM 755 O O . LYS A 1 92 ? -9.806 15.801 5.714 1.00 61.09 92 LYS A O 1
ATOM 760 N N . TYR A 1 93 ? -10.314 13.898 4.637 1.00 51.62 93 TYR A N 1
ATOM 761 C CA . TYR A 1 93 ? -11.708 14.268 4.340 1.00 51.62 93 TYR A CA 1
ATOM 762 C C . TYR A 1 93 ? -12.754 13.547 5.199 1.00 51.62 93 TYR A C 1
ATOM 764 O O . TYR A 1 93 ? -13.926 13.915 5.152 1.00 51.62 93 TYR A O 1
ATOM 772 N N . ALA A 1 94 ? -12.356 12.549 5.991 1.00 50.88 94 ALA A N 1
ATOM 773 C CA . ALA A 1 94 ? -13.279 11.723 6.764 1.00 50.88 94 ALA A CA 1
ATOM 774 C C . ALA A 1 94 ? -12.724 11.319 8.150 1.00 50.88 94 ALA A C 1
ATOM 776 O O . ALA A 1 94 ? -12.758 10.132 8.486 1.00 50.88 94 ALA A O 1
ATOM 777 N N . PRO A 1 95 ? -12.237 12.255 8.996 1.00 50.75 95 PRO A N 1
ATOM 778 C CA . PRO A 1 95 ? -11.718 11.889 10.314 1.00 50.75 95 PRO A CA 1
ATOM 779 C C . PRO A 1 95 ? -12.784 11.229 11.209 1.00 50.75 95 PRO A C 1
ATOM 781 O O . PRO A 1 95 ? -12.432 10.293 11.929 1.00 50.75 95 PRO A O 1
ATOM 784 N N . ASP A 1 96 ? -14.052 11.646 11.069 1.00 47.69 96 ASP A N 1
ATOM 785 C CA . ASP A 1 96 ? -15.201 11.244 11.902 1.00 47.69 96 ASP A CA 1
ATOM 786 C C . ASP A 1 96 ? -16.161 10.244 11.228 1.00 47.69 96 ASP A C 1
ATOM 788 O O . ASP A 1 96 ? -17.119 9.784 11.841 1.00 47.69 96 ASP A O 1
ATOM 792 N N . TYR A 1 97 ? -15.935 9.876 9.964 1.00 43.75 97 TYR A N 1
ATOM 793 C CA . TYR A 1 97 ? -16.883 9.053 9.191 1.00 43.75 97 TYR A CA 1
ATOM 794 C C . TYR A 1 97 ? -16.788 7.551 9.497 1.00 43.75 97 TYR A C 1
ATOM 796 O O . TYR A 1 97 ? -17.279 6.730 8.727 1.00 43.75 97 TYR A O 1
ATOM 804 N N . ARG A 1 98 ? -16.108 7.182 10.588 1.00 54.22 98 ARG A N 1
ATOM 805 C CA . ARG A 1 98 ? -15.614 5.830 10.835 1.00 54.22 98 ARG A CA 1
ATOM 806 C C . ARG A 1 98 ? -15.896 5.356 12.259 1.00 54.22 98 ARG A C 1
ATOM 808 O O . ARG A 1 98 ? -14.976 5.190 13.054 1.00 54.22 98 ARG A O 1
ATOM 815 N N . GLU A 1 99 ? -17.164 5.117 12.583 1.00 41.34 99 GLU A N 1
ATOM 816 C CA . GLU A 1 99 ? -17.472 4.200 13.685 1.00 41.34 99 GLU A CA 1
ATOM 817 C C . GLU A 1 99 ? -17.042 2.782 13.265 1.00 41.34 99 GLU A C 1
ATOM 819 O O . GLU A 1 99 ? -17.374 2.353 12.151 1.00 41.34 99 GLU A O 1
ATOM 824 N N . PRO A 1 100 ? -16.312 2.031 14.108 1.00 41.06 100 PRO A N 1
ATOM 825 C CA . PRO A 1 100 ? -16.006 0.640 13.811 1.00 41.06 100 PRO A CA 1
ATOM 826 C C . PRO A 1 100 ? -17.326 -0.141 13.716 1.00 41.06 100 PRO A C 1
ATOM 828 O O . PRO A 1 100 ? -18.007 -0.347 14.716 1.00 41.06 100 PRO A O 1
ATOM 831 N N . GLY A 1 101 ? -17.706 -0.539 12.497 1.00 40.84 101 GLY A N 1
ATOM 832 C CA . GLY A 1 101 ? -18.912 -1.333 12.231 1.00 40.84 101 GLY A CA 1
ATOM 833 C C . GLY A 1 101 ? -20.013 -0.662 11.404 1.00 40.84 101 GLY A C 1
ATOM 834 O O . GLY A 1 101 ? -21.077 -1.263 11.255 1.00 40.84 101 GLY A O 1
ATOM 835 N N . ARG A 1 102 ? -19.804 0.533 10.832 1.00 39.47 102 ARG A N 1
ATOM 836 C CA . ARG A 1 102 ? -20.826 1.174 9.984 1.00 39.47 102 ARG A CA 1
ATOM 837 C C . ARG A 1 102 ? -20.249 1.742 8.685 1.00 39.47 102 ARG A C 1
ATOM 839 O O . ARG A 1 102 ? -20.015 2.939 8.578 1.00 39.47 102 ARG A O 1
ATOM 846 N N . PHE A 1 103 ? -20.077 0.893 7.671 1.00 51.72 103 PHE A N 1
ATOM 847 C CA . PHE A 1 103 ? -19.780 1.345 6.308 1.00 51.72 103 PHE A CA 1
ATOM 848 C C . PHE A 1 103 ? -20.667 0.639 5.284 1.00 51.72 103 PHE A C 1
ATOM 850 O O . PHE A 1 103 ? -20.533 -0.555 5.055 1.00 51.72 103 PHE A O 1
ATOM 857 N N . ILE A 1 104 ? -21.537 1.456 4.680 1.00 37.38 104 ILE A N 1
ATOM 858 C CA . ILE A 1 104 ? -22.377 1.237 3.493 1.00 37.38 104 ILE A CA 1
ATOM 859 C C . ILE A 1 104 ? -23.474 0.159 3.638 1.00 37.38 104 ILE A C 1
ATOM 861 O O . ILE A 1 104 ? -23.234 -1.034 3.490 1.00 37.38 104 ILE A O 1
ATOM 865 N N . ASN A 1 105 ? -24.705 0.634 3.878 1.00 30.48 105 ASN A N 1
ATOM 866 C CA . ASN A 1 105 ? -25.922 0.041 3.302 1.00 30.48 105 ASN A CA 1
ATOM 867 C C . ASN A 1 105 ? -26.091 0.588 1.883 1.00 30.48 105 ASN A C 1
ATOM 869 O O . ASN A 1 105 ? -25.824 1.804 1.721 1.00 30.48 105 ASN A O 1
#

Radius of gyration: 17.49 Å; chains: 1; bounding box: 62×21×41 Å